Protein AF-A0A7C3QTB1-F1 (afdb_monomer_lite)

Sequence (104 aa):
MVDVSSCPQSSIIYDEVRGEYICTETGEVLEERLVDVGPEWRSFEVISDTGRVRGSEPVTSKVHDYGLSTTIDEHSYEGRKLNELNKFSRVLSREKKLVKALQL

Foldseek 3Di:
DPPPPPADPVQWDADPVFRFIARNVPRDTPDGDNDPPDQPQDDPDPPPPPSPRPDDDQFQPVWPVSNPQDQFDDPDPVSVVVNVVSVCVRDDPVCSVVVVVVVD

Secondary structure (DSSP, 8-state):
---TTS--GGGEEEETTTTEEEETTT--EEE--PPP-S-------TT-TT---S-PPPP-TTSTTTT-PPPPP-SSHHHHHHHHHHHTTSS-TTTHHHHHHHT-

Radius of gyration: 23.26 Å; chains: 1; bounding box: 44×32×61 Å

pLDDT: mean 78.66, std 13.1, range [40.5, 93.5]

Structure (mmCIF, N/CA/C/O backbone):
data_AF-A0A7C3QTB1-F1
#
_entry.id   AF-A0A7C3QTB1-F1
#
loop_
_atom_site.group_PDB
_atom_site.id
_atom_site.type_symbol
_atom_site.label_atom_id
_atom_site.label_alt_id
_atom_site.label_comp_id
_atom_site.label_asym_id
_atom_site.label_entity_id
_atom_site.label_seq_id
_atom_site.pdbx_PDB_ins_code
_atom_site.Cartn_x
_atom_site.Cartn_y
_atom_site.Cartn_z
_atom_site.occupancy
_atom_site.B_iso_or_e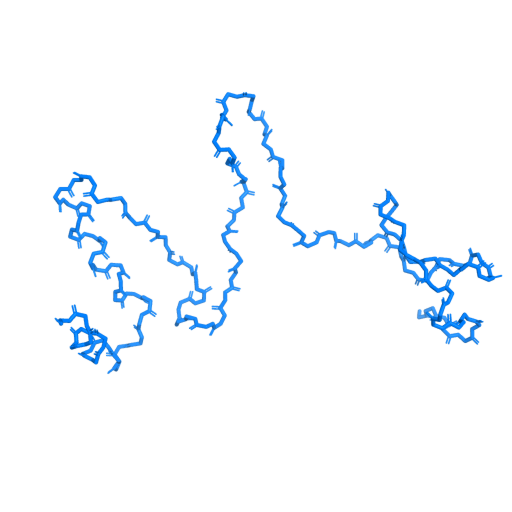quiv
_atom_site.auth_seq_id
_atom_site.auth_comp_id
_atom_site.auth_asym_id
_atom_site.auth_atom_id
_atom_site.pdbx_PDB_model_num
ATOM 1 N N . MET A 1 1 ? -4.251 2.723 29.825 1.00 40.50 1 MET A N 1
ATOM 2 C CA . MET A 1 1 ? -3.981 1.308 29.512 1.00 40.50 1 MET A CA 1
ATOM 3 C C . MET A 1 1 ? -5.250 0.590 29.915 1.00 40.50 1 MET A C 1
ATOM 5 O O . MET A 1 1 ? -5.507 0.527 31.105 1.00 40.50 1 MET A O 1
ATOM 9 N N . VAL A 1 2 ? -6.130 0.306 28.951 1.00 51.09 2 VAL A N 1
ATOM 10 C CA . VAL A 1 2 ? -7.459 -0.269 29.219 1.00 51.09 2 VAL A CA 1
ATOM 11 C C . VAL A 1 2 ? -7.246 -1.719 29.644 1.00 51.09 2 VAL A C 1
ATOM 13 O O . VAL A 1 2 ? -6.537 -2.463 28.964 1.00 51.09 2 VAL A O 1
ATOM 16 N N . ASP A 1 3 ? -7.767 -2.080 30.811 1.00 51.47 3 ASP A N 1
ATOM 17 C CA . ASP A 1 3 ? -7.576 -3.388 31.426 1.00 51.47 3 ASP A CA 1
ATOM 18 C C . ASP A 1 3 ? -8.367 -4.458 30.652 1.00 51.47 3 ASP A C 1
ATOM 20 O O . ASP A 1 3 ? -9.533 -4.721 30.932 1.00 51.47 3 ASP A O 1
ATOM 24 N N . VAL A 1 4 ? -7.711 -5.109 29.683 1.00 54.66 4 VAL A N 1
ATOM 25 C CA . VAL A 1 4 ? -8.204 -6.275 28.912 1.00 54.66 4 VAL A CA 1
ATOM 26 C C . VAL A 1 4 ? -8.309 -7.515 29.813 1.00 54.66 4 VAL A C 1
ATOM 28 O O . VAL A 1 4 ? -7.620 -8.512 29.619 1.00 54.66 4 VAL A O 1
ATOM 31 N N . SER A 1 5 ? -9.113 -7.451 30.872 1.00 59.53 5 SER A N 1
ATOM 32 C CA . SER A 1 5 ? -9.240 -8.554 31.837 1.00 59.53 5 SER A CA 1
ATOM 33 C C . SER A 1 5 ? -10.642 -9.155 31.931 1.00 59.53 5 SER A C 1
ATOM 35 O O . SER A 1 5 ? -10.789 -10.200 32.558 1.00 59.53 5 SER A O 1
ATOM 37 N N . SER A 1 6 ? -11.652 -8.565 31.277 1.00 72.19 6 SER A N 1
ATOM 38 C CA . SER A 1 6 ? -13.049 -9.010 31.423 1.00 72.19 6 SER A CA 1
ATOM 39 C C . SER A 1 6 ? -13.706 -9.544 30.141 1.00 72.19 6 SER A C 1
ATOM 41 O O . SER A 1 6 ? -14.598 -10.382 30.229 1.00 72.19 6 SER A O 1
ATOM 43 N N . CYS A 1 7 ? -13.278 -9.119 28.945 1.00 78.94 7 CYS A N 1
ATOM 44 C CA . CYS A 1 7 ? -13.960 -9.509 27.706 1.00 78.94 7 CYS A CA 1
ATOM 45 C C . CYS A 1 7 ? -13.296 -10.719 27.013 1.00 78.94 7 CYS A C 1
ATOM 47 O O . CYS A 1 7 ? -12.107 -10.645 26.682 1.00 78.94 7 CYS A O 1
ATOM 49 N N . PRO A 1 8 ? -14.021 -11.822 26.740 1.00 82.69 8 PRO A N 1
ATOM 50 C CA . PRO A 1 8 ? -13.495 -12.909 25.922 1.00 82.69 8 PRO A CA 1
ATOM 51 C C . PRO A 1 8 ? -13.343 -12.477 24.456 1.00 82.69 8 PRO A C 1
ATOM 53 O O . PRO A 1 8 ? -14.197 -11.802 23.894 1.00 82.69 8 PRO A O 1
ATOM 56 N N . GLN A 1 9 ? -12.272 -12.920 23.789 1.00 79.50 9 GLN A N 1
ATOM 57 C CA . GLN A 1 9 ? -11.980 -12.513 22.403 1.00 79.50 9 GLN A CA 1
ATOM 58 C C . GLN A 1 9 ? -13.098 -12.860 21.402 1.00 79.50 9 GLN A C 1
ATOM 60 O O . GLN A 1 9 ? -13.222 -12.206 20.373 1.00 79.50 9 GLN A O 1
ATOM 65 N N . SER A 1 10 ? -13.917 -13.874 21.696 1.00 85.75 10 SER A N 1
ATOM 66 C CA . SER A 1 10 ? -15.038 -14.305 20.851 1.00 85.75 10 SER A CA 1
ATOM 67 C C . SER A 1 10 ? -16.230 -13.350 20.849 1.00 85.75 10 SER A C 1
ATOM 69 O O . SER A 1 10 ? -17.086 -13.477 19.978 1.00 85.75 10 SER A O 1
ATOM 71 N N . SER A 1 11 ? -16.324 -12.445 21.825 1.00 87.06 11 SER A N 1
ATOM 72 C CA . SER A 1 11 ? -17.462 -11.535 21.986 1.00 87.06 11 SER A CA 1
ATOM 73 C C . SER A 1 11 ? -17.149 -10.097 21.558 1.00 87.06 11 SER A C 1
ATOM 75 O O . SER A 1 11 ? -17.994 -9.214 21.723 1.00 87.06 11 SER A O 1
ATOM 77 N N . ILE A 1 12 ? -15.969 -9.858 20.977 1.00 90.75 12 ILE A N 1
ATOM 78 C CA . ILE A 1 12 ? -15.551 -8.553 20.457 1.00 90.75 12 ILE A CA 1
ATOM 79 C C . ILE A 1 12 ? -16.116 -8.361 19.048 1.00 90.75 12 ILE A C 1
ATOM 81 O O . ILE A 1 12 ? -15.883 -9.181 18.160 1.00 90.75 12 ILE A O 1
ATOM 85 N N . ILE A 1 13 ? -16.827 -7.255 18.840 1.00 91.50 13 ILE A N 1
ATOM 86 C CA . ILE A 1 13 ? -17.347 -6.835 17.535 1.00 91.50 13 ILE A CA 1
ATOM 87 C C . ILE A 1 13 ? -16.762 -5.482 17.135 1.00 91.50 13 ILE A C 1
ATOM 89 O O . ILE A 1 13 ? -16.380 -4.684 17.990 1.00 91.50 13 ILE A O 1
ATOM 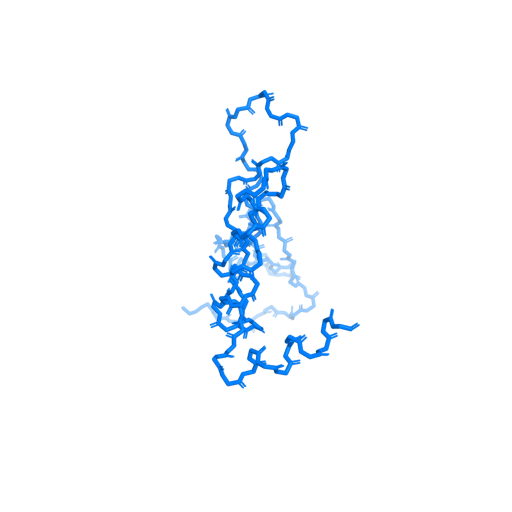93 N N . TYR A 1 14 ? -16.714 -5.226 15.831 1.00 90.50 14 TYR A N 1
ATOM 94 C CA . TYR A 1 14 ? -16.342 -3.931 15.273 1.00 90.50 14 TYR A CA 1
ATOM 95 C C . TYR A 1 14 ? -17.600 -3.177 14.832 1.00 90.50 14 TYR A C 1
ATOM 97 O O . TYR A 1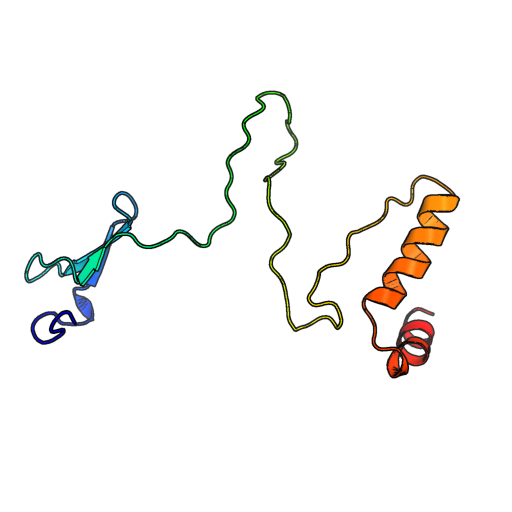 14 ? -18.376 -3.697 14.028 1.00 90.50 14 TYR A O 1
ATOM 105 N N . ASP A 1 15 ? -17.810 -1.974 15.364 1.00 89.25 15 ASP A N 1
ATOM 106 C CA . ASP A 1 15 ? -18.843 -1.046 14.898 1.00 89.25 15 ASP A CA 1
ATOM 107 C C . ASP A 1 15 ? -18.234 -0.110 13.844 1.00 89.25 15 ASP A C 1
ATOM 109 O O . ASP A 1 15 ? -17.513 0.835 14.170 1.00 89.25 15 ASP A O 1
ATOM 113 N N . GLU A 1 16 ? -18.536 -0.375 12.571 1.00 83.75 16 GLU A N 1
ATOM 114 C CA . GLU A 1 16 ? -18.053 0.409 11.426 1.00 83.75 16 GLU A CA 1
ATOM 115 C C . GLU A 1 16 ? -18.566 1.858 11.427 1.00 83.75 16 GLU A C 1
ATOM 117 O O . GLU A 1 16 ? -17.895 2.751 10.910 1.00 83.75 16 GLU A O 1
ATOM 122 N N . VAL A 1 17 ? -19.748 2.122 11.998 1.00 84.88 17 VAL A N 1
ATOM 123 C CA . VAL A 1 17 ? -20.367 3.459 11.966 1.00 84.88 17 VAL A CA 1
ATOM 124 C C . VAL A 1 17 ? -19.673 4.393 12.950 1.00 84.88 17 VAL A C 1
ATOM 126 O O . VAL A 1 17 ? -19.530 5.589 12.683 1.00 84.88 17 VAL A O 1
ATOM 129 N N . ARG A 1 18 ? -19.258 3.853 14.098 1.00 85.44 18 ARG A N 1
ATOM 130 C CA . ARG A 1 18 ? -18.574 4.608 15.156 1.00 85.44 18 ARG A CA 1
ATOM 131 C C . ARG A 1 18 ? -17.054 4.482 15.103 1.00 85.44 18 ARG A C 1
ATOM 133 O O . ARG A 1 18 ? -16.365 5.339 15.651 1.00 85.44 18 ARG A O 1
ATOM 140 N N . GLY A 1 19 ? -16.533 3.460 14.425 1.00 86.81 19 GLY A N 1
ATOM 141 C CA . GLY A 1 19 ? -15.108 3.145 14.410 1.00 86.81 19 GLY A CA 1
ATOM 142 C C . GLY A 1 19 ? -14.629 2.705 15.791 1.00 86.81 19 GLY A C 1
ATOM 143 O O . GLY A 1 19 ? -13.661 3.265 16.308 1.00 86.81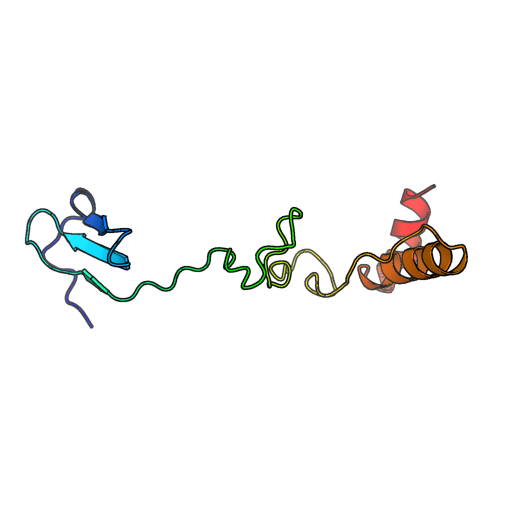 19 GLY A O 1
ATOM 144 N N . GLU A 1 20 ? -15.336 1.749 16.398 1.00 90.31 20 GLU A N 1
ATOM 145 C CA . GLU A 1 20 ? -15.123 1.284 17.777 1.00 90.31 20 GLU A CA 1
ATOM 146 C C . GLU A 1 20 ? -15.069 -0.252 17.845 1.00 90.31 20 GLU A C 1
ATOM 148 O O . GLU A 1 20 ? -15.812 -0.941 17.142 1.00 90.31 20 GLU A O 1
ATOM 153 N N . TYR A 1 21 ? -14.227 -0.800 18.727 1.00 90.31 21 TYR A N 1
ATOM 154 C CA . TYR A 1 21 ? -14.294 -2.209 19.130 1.00 90.31 21 TYR A CA 1
ATOM 155 C C . TYR A 1 21 ? -15.090 -2.340 20.425 1.00 90.31 21 TYR A C 1
ATOM 157 O O . TYR A 1 21 ? -14.719 -1.766 21.450 1.00 90.31 21 TYR A O 1
ATOM 165 N N . ILE A 1 22 ? -16.168 -3.123 20.389 1.00 89.94 22 ILE A N 1
ATOM 166 C CA . ILE A 1 22 ? -17.130 -3.244 21.488 1.00 89.94 22 ILE A CA 1
ATOM 167 C C . ILE A 1 22 ? -17.187 -4.694 21.968 1.00 89.94 22 ILE A C 1
ATOM 169 O O . ILE A 1 22 ? -17.280 -5.626 21.168 1.00 89.94 22 ILE A O 1
ATOM 173 N N . CYS A 1 23 ? -17.175 -4.890 23.284 1.00 90.50 23 CYS A N 1
ATOM 174 C CA . CYS A 1 23 ? -17.473 -6.178 23.897 1.00 90.50 23 CYS A CA 1
ATOM 175 C C . CYS A 1 23 ? -18.989 -6.394 23.987 1.00 90.50 23 CYS A C 1
ATOM 177 O O . CYS A 1 23 ? -19.686 -5.642 24.667 1.00 90.50 23 CYS A O 1
ATOM 179 N N . THR A 1 24 ? -19.520 -7.445 23.365 1.00 87.81 24 THR A N 1
ATOM 180 C CA . THR A 1 24 ? -20.968 -7.744 23.407 1.00 87.81 24 THR A CA 1
ATOM 181 C C . THR A 1 24 ? -21.447 -8.314 24.743 1.00 87.81 24 THR A C 1
ATOM 183 O O . THR A 1 24 ? -22.638 -8.243 25.036 1.00 87.81 24 THR A O 1
ATOM 186 N N . GLU A 1 25 ? -20.544 -8.846 25.571 1.00 86.12 25 GLU A N 1
ATOM 187 C CA . GLU A 1 25 ? -20.893 -9.412 26.881 1.00 86.12 25 GLU A CA 1
ATOM 188 C C . GLU A 1 25 ? -20.939 -8.363 27.996 1.00 86.12 25 GLU A C 1
ATOM 190 O O . GLU A 1 25 ? -21.838 -8.397 28.835 1.00 86.12 25 GLU A O 1
ATOM 195 N N . THR A 1 26 ? -19.991 -7.422 28.011 1.00 84.81 26 THR A N 1
ATOM 196 C CA . THR A 1 26 ? -19.899 -6.384 29.053 1.00 84.81 26 THR A CA 1
ATOM 197 C C . THR A 1 26 ? -20.443 -5.031 28.602 1.00 84.81 26 THR A C 1
ATOM 199 O O . THR A 1 26 ? -20.768 -4.196 29.445 1.00 84.81 26 THR A O 1
ATOM 202 N N . GLY A 1 27 ? -20.555 -4.799 27.289 1.00 84.62 27 GLY A N 1
ATOM 203 C CA . GLY A 1 27 ? -20.913 -3.501 26.710 1.00 84.62 27 GLY A CA 1
ATOM 204 C C . GLY A 1 27 ? -19.781 -2.468 26.739 1.00 84.62 27 GLY A C 1
ATOM 205 O O . GLY A 1 27 ? -20.022 -1.296 26.461 1.00 84.62 27 GLY A O 1
ATOM 206 N N . GLU A 1 28 ? -18.563 -2.876 27.098 1.00 87.56 28 GLU A N 1
ATOM 207 C CA . GLU A 1 28 ? -17.397 -1.997 27.176 1.00 87.56 28 GLU A CA 1
ATOM 208 C C . GLU A 1 28 ? -16.830 -1.680 25.784 1.00 87.56 28 GLU A C 1
ATOM 210 O O . GLU A 1 28 ? -16.735 -2.560 24.924 1.00 87.56 28 GLU A O 1
ATOM 215 N N . VAL A 1 29 ? -16.421 -0.424 25.583 1.00 88.75 29 VAL A N 1
ATOM 216 C CA . VAL A 1 29 ? -15.664 0.012 24.402 1.00 88.75 29 VAL A CA 1
ATOM 217 C C . VAL A 1 29 ? -14.181 -0.213 24.680 1.00 88.75 29 VAL A C 1
ATOM 219 O O . VAL A 1 29 ? -13.598 0.439 25.544 1.00 88.75 29 VAL A O 1
ATOM 222 N N . LEU A 1 30 ? -13.583 -1.158 23.958 1.00 87.62 30 LEU A N 1
ATOM 223 C CA . LEU A 1 30 ? -12.183 -1.555 24.128 1.00 87.62 30 LEU A CA 1
ATOM 224 C C . LEU A 1 30 ? -11.227 -0.567 23.456 1.00 87.62 30 LEU A C 1
ATOM 226 O O . LEU A 1 30 ? -10.147 -0.284 23.973 1.00 87.62 30 LEU A O 1
ATOM 230 N N . GLU A 1 31 ? -11.633 -0.049 22.300 1.00 86.56 31 GLU A N 1
ATOM 231 C CA . GLU A 1 31 ? -10.879 0.917 21.512 1.00 86.56 31 GLU A CA 1
ATOM 232 C C . GLU A 1 31 ? -11.858 1.815 20.750 1.00 86.56 31 GLU A C 1
ATOM 234 O O . GLU A 1 31 ? -12.818 1.328 20.152 1.00 86.56 31 GLU A O 1
ATOM 239 N N . GLU A 1 32 ? -11.617 3.125 20.790 1.00 85.81 32 GLU A N 1
ATOM 240 C CA . GLU A 1 32 ? -12.407 4.143 20.093 1.00 85.81 32 GLU A CA 1
ATOM 241 C C . GLU A 1 32 ? -11.544 4.912 19.089 1.00 85.81 32 GLU A C 1
ATOM 243 O O . GLU A 1 32 ? -10.318 4.956 19.213 1.00 85.81 32 GLU A O 1
ATOM 248 N N . ARG A 1 33 ? -12.194 5.586 18.131 1.00 82.69 33 ARG A N 1
ATOM 249 C CA . ARG A 1 33 ? -11.543 6.440 17.116 1.00 82.69 33 ARG A CA 1
ATOM 250 C C . ARG A 1 33 ? -10.552 5.677 16.243 1.00 82.69 33 ARG A C 1
ATOM 252 O O . ARG A 1 33 ? -9.462 6.180 15.948 1.00 82.69 33 ARG A O 1
ATOM 259 N N . LEU A 1 34 ? -10.934 4.480 15.809 1.00 83.19 34 LEU A N 1
ATOM 260 C CA . LEU A 1 34 ? -10.138 3.749 14.839 1.00 83.19 34 LEU A CA 1
ATOM 261 C C . LEU A 1 34 ? -9.994 4.568 13.555 1.00 83.19 34 LEU A C 1
ATOM 263 O O . LEU A 1 34 ? -10.970 5.024 12.961 1.00 83.19 34 LEU A O 1
ATOM 267 N N . VAL A 1 35 ? -8.740 4.780 13.161 1.00 79.06 35 VAL A N 1
ATOM 268 C CA . VAL A 1 35 ? -8.407 5.479 11.923 1.00 79.06 35 VAL A CA 1
ATOM 269 C C . VAL A 1 35 ? -8.662 4.523 10.767 1.00 79.06 35 VAL A C 1
ATOM 271 O O . VAL A 1 35 ? -8.051 3.456 10.701 1.00 79.06 35 VAL A O 1
ATOM 274 N N . ASP A 1 36 ? -9.537 4.920 9.846 1.00 74.69 36 ASP A N 1
ATOM 275 C CA . ASP A 1 36 ? -9.685 4.222 8.575 1.00 74.69 36 ASP A CA 1
ATOM 276 C C . ASP A 1 36 ? -8.401 4.406 7.749 1.00 74.69 36 ASP A C 1
ATOM 278 O O . ASP A 1 36 ? -8.010 5.521 7.402 1.00 74.69 36 ASP A O 1
ATOM 282 N N . VAL A 1 37 ? -7.710 3.297 7.487 1.00 72.88 37 VAL A N 1
ATOM 283 C CA . VAL A 1 37 ? -6.497 3.229 6.652 1.00 72.88 37 VAL A CA 1
ATOM 284 C C . VAL A 1 37 ? -6.818 2.938 5.182 1.00 72.88 37 VAL A C 1
ATOM 286 O O . VAL A 1 37 ? -5.904 2.780 4.367 1.00 72.88 37 VAL A O 1
ATOM 289 N N . GLY A 1 38 ? -8.102 2.841 4.833 1.00 70.44 38 GLY A N 1
ATOM 290 C CA . GLY A 1 38 ? -8.567 2.709 3.463 1.00 70.44 38 GLY A CA 1
ATOM 291 C C . GLY A 1 38 ? -8.277 3.951 2.607 1.00 70.44 38 GLY A C 1
ATOM 292 O O . GLY A 1 38 ? -8.012 5.041 3.117 1.00 70.44 38 GLY A O 1
ATOM 293 N N . PRO A 1 39 ? -8.301 3.809 1.271 1.00 66.25 39 PRO A N 1
ATOM 294 C CA . PRO A 1 39 ? -8.171 4.950 0.374 1.00 66.25 39 PRO A CA 1
ATOM 295 C C . PRO A 1 39 ? -9.338 5.924 0.585 1.00 66.25 39 PRO A C 1
ATOM 297 O O . PRO A 1 39 ? -10.500 5.536 0.480 1.00 66.25 39 PRO A O 1
ATOM 300 N N . GLU A 1 40 ? -9.046 7.205 0.829 1.00 64.31 40 GLU A N 1
ATOM 301 C CA . GLU A 1 40 ? -10.097 8.216 0.954 1.00 64.31 40 GLU A CA 1
ATOM 302 C C . GLU A 1 40 ? -10.820 8.408 -0.388 1.00 64.31 40 GLU A C 1
ATOM 304 O O . GLU A 1 40 ? -10.365 9.135 -1.271 1.00 64.31 40 GLU A O 1
ATOM 309 N N . TRP A 1 41 ? -12.003 7.816 -0.543 1.00 61.25 41 TRP A N 1
ATOM 310 C CA . TRP A 1 41 ? -12.829 7.967 -1.750 1.00 61.25 41 TRP A CA 1
ATOM 311 C C . TRP A 1 41 ? -13.463 9.362 -1.919 1.00 61.25 41 TRP A C 1
ATOM 313 O O . TRP A 1 41 ? -14.336 9.551 -2.767 1.00 61.25 41 TRP A O 1
ATOM 323 N N . ARG A 1 42 ? -13.044 10.372 -1.143 1.00 58.44 42 ARG A N 1
ATOM 324 C CA . ARG A 1 42 ? -13.575 11.736 -1.256 1.00 58.44 42 ARG A CA 1
ATOM 325 C C . ARG A 1 42 ? -13.066 12.426 -2.526 1.00 58.44 42 ARG A C 1
ATOM 327 O O . ARG A 1 42 ? -11.929 12.887 -2.596 1.00 58.44 42 ARG A O 1
ATOM 334 N N . SER A 1 43 ? -13.959 12.597 -3.499 1.00 59.19 43 SER A N 1
ATOM 335 C CA . SER A 1 43 ? -13.809 13.549 -4.604 1.00 59.19 43 SER A CA 1
ATOM 336 C C . SER A 1 43 ? -14.721 14.760 -4.375 1.00 59.19 43 SER A C 1
ATOM 338 O O . SER A 1 43 ? -15.939 14.621 -4.319 1.00 59.19 43 SER A O 1
ATOM 340 N N . PHE A 1 44 ? -14.147 15.961 -4.256 1.00 57.81 44 PHE A N 1
ATOM 341 C CA . PHE A 1 44 ? -14.915 17.207 -4.083 1.00 57.81 44 PHE A CA 1
ATOM 342 C C . PHE A 1 44 ? -15.494 17.763 -5.399 1.00 57.81 44 PHE A C 1
ATOM 344 O O . PHE A 1 44 ? -16.227 18.748 -5.379 1.00 57.81 44 PHE A O 1
ATOM 351 N N . GLU A 1 45 ? -15.179 17.148 -6.542 1.00 59.00 45 GLU A N 1
ATOM 352 C CA . GLU A 1 45 ? -15.642 17.572 -7.864 1.00 59.00 45 GLU A CA 1
ATOM 353 C C . GLU A 1 45 ? -16.643 16.564 -8.438 1.00 59.00 45 GLU A C 1
ATOM 355 O O . GLU A 1 45 ? -16.330 15.392 -8.620 1.00 59.00 45 GLU A O 1
ATOM 360 N N . VAL A 1 46 ? -17.845 17.042 -8.770 1.00 60.16 46 VAL A N 1
ATOM 361 C CA . VAL A 1 46 ? -18.958 16.244 -9.329 1.00 60.16 46 VAL A CA 1
ATOM 362 C C . VAL A 1 46 ? -18.692 15.809 -10.787 1.00 60.16 46 VAL A C 1
ATOM 364 O O . VAL A 1 46 ? -19.419 14.993 -11.337 1.00 60.16 46 VAL A O 1
ATOM 367 N N . ILE A 1 47 ? -17.648 16.348 -11.432 1.00 55.72 47 ILE A N 1
ATOM 368 C CA . ILE A 1 47 ? -17.425 16.257 -12.889 1.00 55.72 47 ILE A CA 1
ATOM 369 C C . ILE A 1 47 ? -16.455 15.129 -13.287 1.00 55.72 47 ILE A C 1
ATOM 371 O O . ILE A 1 47 ? -16.360 14.786 -14.465 1.00 55.72 47 ILE A O 1
ATOM 375 N N . SER A 1 48 ? -15.739 14.503 -12.350 1.00 48.41 48 SER A N 1
ATOM 376 C CA . SER A 1 48 ? -14.834 13.409 -12.713 1.00 48.41 48 SER A CA 1
ATOM 377 C C . SER A 1 48 ? -15.538 12.055 -12.656 1.00 48.41 48 SER A C 1
ATOM 379 O O . SER A 1 48 ? -15.461 11.354 -11.650 1.00 48.41 48 SER A O 1
ATOM 381 N N . ASP A 1 49 ? -16.126 11.640 -13.773 1.00 53.12 49 ASP A N 1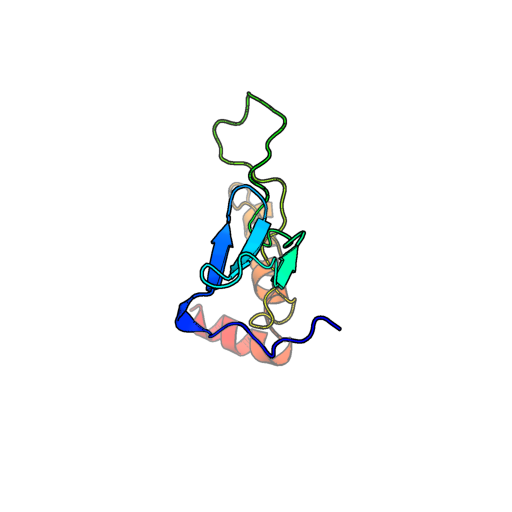
ATOM 382 C CA . ASP A 1 49 ? -16.611 10.274 -14.049 1.00 53.12 49 ASP A CA 1
ATOM 383 C C . ASP A 1 49 ? -15.470 9.218 -14.101 1.00 53.12 49 ASP A C 1
ATOM 385 O O . ASP A 1 49 ? -15.563 8.182 -14.747 1.00 53.12 49 ASP A O 1
ATOM 389 N N . THR A 1 50 ? -14.319 9.488 -13.470 1.00 52.06 50 THR A N 1
ATOM 390 C CA . THR A 1 50 ? -13.088 8.689 -13.607 1.00 52.06 50 THR A CA 1
ATOM 391 C C . THR A 1 50 ? -12.447 8.308 -12.277 1.00 52.06 50 THR A C 1
ATOM 393 O O . THR A 1 50 ? -11.226 8.177 -12.225 1.00 52.06 50 THR A O 1
ATOM 396 N N . GLY A 1 51 ? -13.222 8.173 -11.193 1.00 52.22 51 GLY A N 1
ATOM 397 C CA . GLY A 1 51 ? -12.738 7.543 -9.952 1.00 52.22 51 GLY A CA 1
ATOM 398 C C . GLY A 1 51 ? -11.421 8.123 -9.423 1.00 52.22 51 GLY A C 1
ATOM 399 O O . GLY A 1 51 ? -10.575 7.386 -8.920 1.00 52.22 51 GLY A O 1
ATOM 400 N N . ARG A 1 52 ? -11.206 9.436 -9.593 1.00 54.66 52 ARG A N 1
ATOM 401 C CA . ARG A 1 52 ? -9.988 10.123 -9.151 1.00 54.66 52 ARG A CA 1
ATOM 402 C C . ARG A 1 52 ? -10.029 10.280 -7.638 1.00 54.66 52 ARG A C 1
ATOM 404 O O . ARG A 1 52 ? -10.413 11.319 -7.109 1.00 54.66 52 ARG A O 1
ATOM 411 N N . VAL A 1 53 ? -9.626 9.215 -6.961 1.00 56.47 53 VAL A N 1
ATOM 412 C CA . VAL A 1 53 ? -9.252 9.227 -5.551 1.00 56.47 53 VAL A CA 1
ATOM 413 C C . VAL A 1 53 ? -8.095 10.213 -5.402 1.00 56.47 53 VAL A C 1
ATOM 415 O O . VAL A 1 53 ? -7.062 10.068 -6.059 1.00 56.47 53 VAL A O 1
ATOM 418 N N . ARG A 1 54 ? -8.261 11.251 -4.573 1.00 59.03 54 ARG A N 1
ATOM 419 C CA . ARG A 1 54 ? -7.125 12.073 -4.141 1.00 59.03 54 ARG A CA 1
ATOM 420 C C . ARG A 1 54 ? -6.313 11.242 -3.152 1.00 59.03 54 ARG A C 1
ATOM 422 O O . ARG A 1 54 ? -6.552 11.284 -1.956 1.00 59.03 54 ARG A O 1
ATOM 429 N N . GLY A 1 55 ? -5.359 10.485 -3.669 1.00 65.06 55 GLY A N 1
ATOM 430 C CA . GLY A 1 55 ? -4.423 9.707 -2.872 1.00 65.06 55 GLY A CA 1
ATOM 431 C C . GLY A 1 55 ? -3.225 9.306 -3.716 1.00 65.06 55 GLY A C 1
ATOM 432 O O . GLY A 1 55 ? -3.336 9.165 -4.935 1.00 65.06 55 GLY A O 1
ATOM 433 N N . SER A 1 56 ? -2.067 9.162 -3.081 1.00 67.25 56 SER A N 1
ATOM 434 C CA . SER A 1 56 ? -0.960 8.436 -3.695 1.00 67.25 56 SER A CA 1
ATOM 435 C C . SER A 1 56 ? -1.247 6.939 -3.636 1.00 67.25 56 SER A C 1
ATOM 437 O O . SER A 1 56 ? -1.984 6.469 -2.768 1.00 67.25 56 SER A O 1
ATOM 439 N N . GLU A 1 57 ? -0.621 6.173 -4.521 1.00 72.25 57 GLU A N 1
ATOM 440 C CA . GLU A 1 57 ? -0.521 4.730 -4.323 1.00 72.25 57 GLU A CA 1
ATOM 441 C C . GLU A 1 57 ? 0.161 4.441 -2.967 1.00 72.25 57 GLU A C 1
ATOM 443 O O . GLU A 1 57 ? 1.002 5.232 -2.516 1.00 72.25 57 GLU A O 1
ATOM 448 N N . PRO A 1 58 ? -0.207 3.349 -2.272 1.00 75.38 58 PRO A N 1
ATOM 449 C CA . PRO A 1 58 ? 0.452 2.973 -1.031 1.00 75.38 58 PRO A CA 1
ATOM 450 C C . PRO A 1 58 ? 1.927 2.665 -1.296 1.00 75.38 58 PRO A C 1
ATOM 452 O O . PRO A 1 58 ? 2.272 1.950 -2.239 1.00 75.38 58 PRO A O 1
ATOM 455 N N . VAL A 1 59 ? 2.805 3.177 -0.432 1.00 84.00 59 VAL A N 1
ATOM 456 C CA . VAL A 1 59 ? 4.240 2.891 -0.524 1.00 84.00 59 VAL A CA 1
ATOM 457 C C . VAL A 1 59 ? 4.499 1.400 -0.309 1.00 84.00 59 VAL A C 1
ATOM 459 O O . VAL A 1 59 ? 3.894 0.755 0.549 1.00 84.00 59 VAL A O 1
ATOM 462 N N . THR A 1 60 ? 5.415 0.831 -1.089 1.00 82.75 60 THR A N 1
ATOM 463 C CA . THR A 1 60 ? 5.746 -0.593 -1.023 1.00 82.75 60 THR A CA 1
ATOM 464 C C . THR A 1 60 ? 7.248 -0.825 -1.004 1.00 82.75 60 THR A C 1
ATOM 466 O O . THR A 1 60 ? 7.962 -0.475 -1.936 1.00 82.75 60 THR A O 1
ATOM 469 N N . SER A 1 61 ? 7.743 -1.520 0.019 1.00 86.06 61 SER A N 1
ATOM 470 C CA . SER A 1 61 ? 9.162 -1.896 0.131 1.00 86.06 61 SER A CA 1
ATOM 471 C C . SER A 1 61 ? 9.611 -2.942 -0.899 1.00 86.06 61 SER A C 1
ATOM 473 O O . SER A 1 61 ? 10.764 -3.362 -0.891 1.00 86.06 61 SER A O 1
ATOM 475 N N . LYS A 1 62 ? 8.702 -3.407 -1.769 1.00 84.00 62 LYS A N 1
ATOM 476 C CA . LYS A 1 62 ? 9.002 -4.362 -2.846 1.00 84.00 62 LYS A CA 1
ATOM 477 C C . LYS A 1 62 ? 9.765 -3.726 -4.009 1.00 84.00 62 LYS A C 1
ATOM 479 O O . LYS A 1 62 ? 10.334 -4.453 -4.817 1.00 84.00 62 LYS A O 1
ATOM 484 N N . VAL A 1 63 ? 9.762 -2.397 -4.109 1.00 82.75 63 VAL A N 1
ATOM 485 C CA . VAL A 1 63 ? 10.463 -1.641 -5.154 1.00 82.75 63 VAL A CA 1
ATOM 486 C C . VAL A 1 63 ? 11.548 -0.786 -4.505 1.00 82.75 63 VAL A C 1
ATOM 488 O O . VAL A 1 63 ? 11.388 -0.314 -3.382 1.00 82.75 63 VAL A O 1
ATOM 491 N N . HIS A 1 64 ? 12.658 -0.575 -5.214 1.00 83.50 64 HIS A N 1
ATOM 492 C CA . HIS A 1 64 ? 13.807 0.188 -4.717 1.00 83.50 64 HIS A CA 1
ATOM 493 C C . HIS A 1 64 ? 13.456 1.618 -4.271 1.00 83.50 64 HIS A C 1
ATOM 495 O O . HIS A 1 64 ? 14.041 2.139 -3.326 1.00 83.50 64 HIS A O 1
ATOM 501 N N . ASP A 1 65 ? 12.517 2.258 -4.963 1.00 83.00 65 ASP A N 1
ATOM 502 C CA . ASP A 1 65 ? 12.062 3.623 -4.704 1.00 83.00 65 ASP A CA 1
ATOM 503 C C . ASP A 1 65 ? 10.811 3.674 -3.813 1.00 83.00 65 ASP A C 1
ATOM 505 O O . ASP A 1 65 ? 10.141 4.701 -3.765 1.00 83.00 65 ASP A O 1
ATOM 509 N N . TYR A 1 66 ? 10.475 2.574 -3.133 1.00 86.06 66 TYR A N 1
ATOM 510 C CA . TYR A 1 66 ? 9.270 2.424 -2.315 1.00 86.06 66 TYR A CA 1
ATOM 511 C C . TYR A 1 66 ? 7.943 2.628 -3.069 1.00 86.06 66 TYR A C 1
ATOM 513 O O . TYR A 1 66 ? 6.911 2.854 -2.438 1.00 86.06 66 TYR A O 1
ATOM 521 N N . GLY A 1 67 ? 7.939 2.552 -4.404 1.00 83.94 67 GLY A N 1
ATOM 522 C CA . GLY A 1 67 ? 6.744 2.828 -5.208 1.00 83.94 67 GLY A CA 1
ATOM 523 C C . GLY A 1 67 ? 6.453 4.321 -5.388 1.00 83.94 67 GLY A C 1
ATOM 524 O O . GLY A 1 67 ? 5.338 4.687 -5.733 1.00 83.94 67 GLY A O 1
ATOM 525 N N . LEU A 1 68 ? 7.440 5.198 -5.175 1.00 84.75 68 LEU A N 1
ATOM 526 C CA . LEU A 1 68 ? 7.291 6.653 -5.341 1.00 84.75 68 LEU A CA 1
ATOM 527 C C . LEU A 1 68 ? 7.326 7.126 -6.807 1.00 84.75 68 LEU A C 1
ATOM 529 O O . LEU A 1 68 ? 7.244 8.325 -7.078 1.00 84.75 68 LEU A O 1
ATOM 533 N N . SER A 1 69 ? 7.487 6.216 -7.766 1.00 83.12 69 SER A N 1
ATOM 534 C CA . SER A 1 69 ? 7.533 6.536 -9.194 1.00 83.12 69 SER A CA 1
ATOM 535 C C . SER A 1 69 ? 6.160 6.475 -9.851 1.00 83.12 69 SER A C 1
ATOM 537 O O . SER A 1 69 ? 5.405 5.521 -9.688 1.00 83.12 69 SER A O 1
ATOM 539 N N . THR A 1 70 ? 5.882 7.453 -10.706 1.00 81.19 70 THR A N 1
ATOM 540 C CA . THR A 1 70 ? 4.639 7.545 -11.476 1.00 81.19 70 THR A CA 1
ATOM 541 C C . THR A 1 70 ? 4.783 6.937 -12.870 1.00 81.19 70 THR A C 1
ATOM 543 O O . THR A 1 70 ? 5.885 6.850 -13.415 1.00 81.19 70 THR A O 1
ATOM 546 N N . THR A 1 71 ? 3.667 6.522 -13.470 1.00 82.56 71 THR A N 1
ATOM 547 C CA . THR A 1 71 ? 3.617 6.111 -14.880 1.00 82.56 71 THR A CA 1
ATOM 548 C C . THR A 1 71 ? 3.573 7.333 -15.786 1.00 82.56 71 THR A C 1
ATOM 550 O O . THR A 1 71 ? 2.740 8.219 -15.593 1.00 82.56 71 THR A O 1
ATOM 553 N N . ILE A 1 72 ? 4.453 7.370 -16.785 1.00 88.38 72 ILE A N 1
ATOM 554 C CA . ILE A 1 72 ? 4.488 8.444 -17.778 1.00 88.38 72 ILE A CA 1
ATOM 555 C C . ILE A 1 72 ? 3.705 7.988 -19.004 1.00 88.38 72 ILE A C 1
ATOM 557 O O . ILE A 1 72 ? 3.895 6.873 -19.485 1.00 88.38 72 ILE A O 1
ATOM 561 N N . ASP A 1 73 ? 2.832 8.860 -19.491 1.00 88.25 73 ASP A N 1
ATOM 562 C CA . ASP A 1 73 ? 2.038 8.607 -20.684 1.00 88.25 73 ASP A CA 1
ATOM 563 C C . ASP A 1 73 ? 2.914 8.426 -21.940 1.00 88.25 73 ASP A C 1
ATOM 565 O O . ASP A 1 73 ? 3.903 9.134 -22.136 1.00 88.25 73 ASP A O 1
ATOM 569 N N . GLU A 1 74 ? 2.551 7.474 -22.801 1.00 90.69 74 GLU A N 1
ATOM 570 C CA . GLU A 1 74 ? 3.337 7.070 -23.978 1.00 90.69 74 GLU A CA 1
ATOM 571 C C . GLU A 1 74 ? 2.744 7.560 -25.315 1.00 90.69 74 GLU A C 1
ATOM 573 O O . GLU A 1 74 ? 3.197 7.143 -26.393 1.00 90.69 74 GLU A O 1
ATOM 578 N N . HIS A 1 75 ? 1.731 8.436 -25.289 1.00 90.81 75 HIS A N 1
ATOM 579 C CA . HIS A 1 75 ? 1.086 8.903 -26.519 1.00 90.81 75 HIS A CA 1
ATOM 580 C C . HIS A 1 75 ? 2.023 9.750 -27.393 1.00 90.81 75 HIS A C 1
ATOM 582 O O . HIS A 1 75 ? 1.908 9.727 -28.620 1.00 90.81 75 HIS A O 1
ATOM 588 N N . SER A 1 76 ? 2.984 10.454 -26.789 1.00 93.50 76 SER A N 1
ATOM 589 C CA . SER A 1 76 ? 4.000 11.230 -27.505 1.00 93.50 76 SER A CA 1
ATOM 590 C C . SER A 1 76 ? 5.329 10.475 -27.629 1.00 93.50 76 SER A C 1
ATOM 592 O O . SER A 1 76 ? 5.662 9.598 -26.830 1.00 93.50 76 SER A O 1
ATOM 594 N N . TYR A 1 77 ? 6.134 10.843 -28.632 1.00 91.31 77 TYR A N 1
ATOM 595 C CA . TYR A 1 77 ? 7.497 10.317 -28.786 1.00 91.31 77 TYR A CA 1
ATOM 596 C C . TYR A 1 77 ? 8.357 10.578 -27.539 1.00 91.31 77 TYR A C 1
ATOM 598 O O . TYR A 1 77 ? 9.077 9.694 -27.073 1.00 91.31 77 TYR A O 1
ATOM 606 N N . GLU A 1 78 ? 8.246 11.780 -26.971 1.00 92.19 78 GLU A N 1
ATOM 607 C CA . GLU A 1 78 ? 8.934 12.142 -25.732 1.00 92.19 78 GLU A CA 1
ATOM 608 C C . GLU A 1 78 ? 8.433 11.307 -24.552 1.00 92.19 78 GLU A C 1
ATOM 610 O O . GLU A 1 78 ? 9.246 10.819 -23.772 1.00 92.19 78 GLU A O 1
ATOM 615 N N . GLY A 1 79 ? 7.123 11.062 -24.472 1.00 91.50 79 GLY A N 1
ATOM 616 C CA . GLY A 1 79 ? 6.498 10.21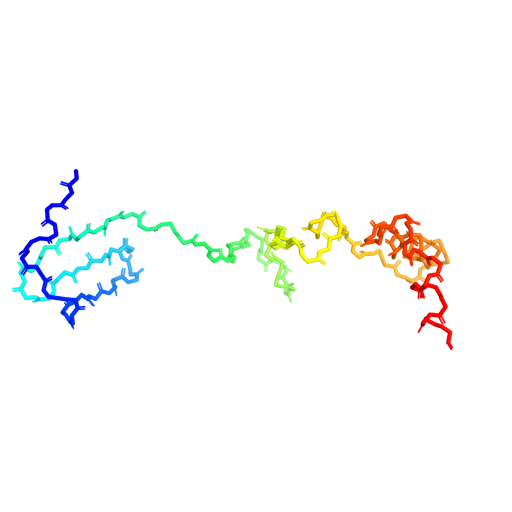9 -23.457 1.00 91.50 79 GLY A CA 1
ATOM 617 C C . GLY A 1 79 ? 7.052 8.796 -23.446 1.00 91.50 79 GLY A C 1
ATOM 618 O O . GLY A 1 79 ? 7.474 8.306 -22.400 1.00 91.50 79 GLY A O 1
ATOM 619 N N . ARG A 1 80 ? 7.193 8.172 -24.624 1.00 89.00 80 ARG A N 1
ATOM 620 C CA . ARG A 1 80 ? 7.824 6.842 -24.761 1.00 89.00 80 ARG A CA 1
ATOM 621 C C . ARG A 1 80 ? 9.255 6.831 -24.234 1.00 89.00 80 ARG A C 1
ATOM 623 O O . ARG A 1 80 ? 9.619 5.969 -23.436 1.00 89.00 80 ARG A O 1
ATOM 630 N N . LYS A 1 81 ? 10.058 7.821 -24.637 1.00 89.19 81 LYS A N 1
ATOM 631 C CA . LYS A 1 81 ? 11.449 7.956 -24.184 1.00 89.19 81 LYS A CA 1
ATOM 632 C C . LYS A 1 81 ? 11.530 8.154 -22.668 1.00 89.19 81 LYS A C 1
ATOM 634 O O . LYS A 1 81 ? 12.388 7.568 -22.012 1.00 89.19 81 LYS A O 1
ATOM 639 N N . LEU A 1 82 ? 10.651 8.979 -22.106 1.00 89.50 82 LEU A N 1
ATOM 640 C CA . LEU A 1 82 ? 10.605 9.239 -20.671 1.00 89.50 82 LEU A CA 1
ATOM 641 C C . LEU A 1 82 ? 10.142 8.009 -19.881 1.00 89.50 82 LEU A C 1
ATOM 643 O O . LEU A 1 82 ? 10.725 7.723 -18.834 1.00 89.50 82 LEU A O 1
ATOM 647 N N . ASN A 1 83 ? 9.169 7.244 -20.384 1.00 88.69 83 ASN A N 1
ATOM 648 C CA . ASN A 1 83 ? 8.712 6.029 -19.714 1.00 88.69 83 ASN A CA 1
ATOM 649 C C . ASN A 1 83 ? 9.799 4.941 -19.683 1.00 88.69 83 ASN A C 1
ATOM 651 O O . ASN A 1 83 ? 9.987 4.279 -18.663 1.00 88.69 83 ASN A O 1
ATOM 655 N N . GLU A 1 84 ? 10.586 4.796 -20.755 1.00 84.44 84 GLU A N 1
ATOM 656 C CA . GLU A 1 84 ? 11.752 3.901 -20.749 1.00 84.44 84 GLU A CA 1
ATOM 657 C C . GLU A 1 84 ? 12.780 4.281 -19.678 1.00 84.44 84 GLU A C 1
ATOM 659 O O . GLU A 1 84 ? 13.309 3.407 -18.991 1.00 84.44 84 GLU A O 1
ATOM 664 N N . LEU A 1 85 ? 13.047 5.576 -19.493 1.00 84.38 85 LEU A N 1
ATOM 665 C CA . LEU A 1 85 ? 13.959 6.045 -18.448 1.00 84.38 85 LEU A CA 1
ATOM 666 C C . LEU A 1 85 ? 13.383 5.816 -17.043 1.00 84.38 85 LEU A C 1
ATOM 668 O O . LEU A 1 85 ? 14.121 5.406 -16.143 1.00 84.38 85 LEU A O 1
ATOM 672 N N . ASN A 1 86 ? 12.075 6.023 -16.869 1.00 85.75 86 ASN A N 1
ATOM 673 C CA . ASN A 1 86 ? 11.361 5.800 -15.610 1.00 85.75 86 ASN A CA 1
ATOM 674 C C . ASN A 1 86 ? 11.397 4.317 -15.182 1.00 85.75 86 ASN A C 1
ATOM 676 O O . ASN A 1 86 ? 11.659 4.017 -14.021 1.00 85.75 86 ASN A O 1
ATOM 680 N N . LYS A 1 87 ? 11.303 3.355 -16.114 1.00 82.38 87 LYS A N 1
ATOM 681 C CA . LYS A 1 87 ? 11.444 1.914 -15.788 1.00 82.38 87 LYS A CA 1
ATOM 682 C C . LYS A 1 87 ? 12.734 1.595 -15.028 1.00 82.38 87 LYS A C 1
ATOM 684 O O . LYS A 1 87 ? 12.732 0.755 -14.131 1.00 82.38 87 LYS A O 1
ATOM 689 N N . PHE A 1 88 ? 13.831 2.281 -15.343 1.00 83.25 88 PHE A N 1
ATOM 690 C CA . PHE A 1 88 ? 15.110 2.070 -14.667 1.00 83.25 88 PHE A CA 1
ATOM 691 C C . PHE A 1 88 ? 15.254 2.832 -13.342 1.00 83.25 88 PHE A C 1
ATOM 693 O O . PHE A 1 88 ? 16.230 2.575 -12.634 1.00 83.25 88 PHE A O 1
ATOM 700 N N . SER A 1 89 ? 14.348 3.748 -12.977 1.00 82.56 89 SER A N 1
ATOM 701 C CA . SER A 1 89 ? 14.354 4.369 -11.638 1.00 82.56 89 SER A CA 1
ATOM 702 C C . SER A 1 89 ? 13.852 3.403 -10.561 1.00 82.56 89 SER A C 1
ATOM 704 O O . SER A 1 89 ? 14.338 3.442 -9.433 1.00 82.56 89 SER A O 1
ATOM 706 N N . ARG A 1 90 ? 12.962 2.477 -10.941 1.00 82.00 90 ARG A N 1
ATOM 707 C CA . ARG A 1 90 ? 12.407 1.412 -10.084 1.00 82.00 90 ARG A CA 1
ATOM 708 C C . ARG A 1 90 ? 13.385 0.267 -9.790 1.00 82.00 90 ARG A C 1
ATOM 710 O O . ARG A 1 90 ? 13.081 -0.614 -8.991 1.00 82.00 90 ARG A O 1
ATOM 717 N N . VAL A 1 91 ? 14.552 0.259 -10.438 1.00 86.62 91 VAL A N 1
ATOM 718 C CA . VAL A 1 91 ? 15.522 -0.844 -10.403 1.00 86.62 91 VAL A CA 1
ATOM 719 C C . VAL A 1 91 ? 16.834 -0.380 -9.779 1.00 86.62 91 VAL A C 1
ATOM 721 O O . VAL A 1 91 ? 17.374 0.674 -10.134 1.00 86.62 91 VAL A O 1
ATOM 724 N N . LEU A 1 92 ? 17.402 -1.209 -8.902 1.00 86.50 92 LEU A N 1
ATOM 725 C CA . LEU A 1 92 ? 18.735 -0.990 -8.347 1.00 86.50 92 LEU A CA 1
ATOM 726 C C . LEU A 1 92 ? 19.778 -0.851 -9.461 1.00 86.50 92 LEU A C 1
ATOM 728 O O . LEU A 1 92 ? 19.796 -1.617 -10.423 1.00 86.50 92 LEU A O 1
ATOM 732 N N . SER A 1 93 ? 20.733 0.067 -9.301 1.00 87.50 93 SER A N 1
ATOM 733 C CA . SER A 1 93 ? 21.786 0.314 -10.302 1.00 87.50 93 SER A CA 1
ATOM 734 C C . SER A 1 93 ? 22.543 -0.946 -10.744 1.00 87.50 93 SER A C 1
ATOM 736 O O . SER A 1 93 ? 22.940 -1.041 -11.904 1.00 87.50 93 SER A O 1
ATOM 738 N N . ARG A 1 94 ? 22.712 -1.925 -9.845 1.00 89.12 94 ARG A N 1
ATOM 739 C CA . ARG A 1 94 ? 23.387 -3.206 -10.125 1.00 89.12 94 ARG A CA 1
ATOM 740 C C . ARG A 1 94 ? 22.548 -4.154 -10.991 1.00 89.12 94 ARG A C 1
ATOM 742 O O . ARG A 1 94 ? 23.110 -4.951 -11.732 1.00 89.12 94 ARG A O 1
ATOM 749 N N . GLU A 1 95 ? 21.228 -4.031 -10.943 1.00 88.75 95 GLU A N 1
ATOM 750 C CA . GLU A 1 95 ? 20.278 -4.950 -11.578 1.00 88.75 95 GLU A CA 1
ATOM 751 C C . GLU A 1 95 ? 19.773 -4.439 -12.933 1.00 88.75 95 GLU A C 1
ATOM 753 O O . GLU A 1 95 ? 19.219 -5.209 -13.714 1.00 88.75 95 GLU A O 1
ATOM 758 N N . LYS A 1 96 ? 20.033 -3.169 -13.281 1.00 86.75 96 LYS A N 1
ATOM 759 C CA . LYS A 1 96 ? 19.585 -2.554 -14.549 1.00 86.75 96 LYS A CA 1
ATOM 760 C C . LYS A 1 96 ? 19.965 -3.362 -15.791 1.00 86.75 96 LYS A C 1
ATOM 762 O O . LYS A 1 96 ? 19.172 -3.467 -16.720 1.00 86.75 96 LYS A O 1
ATOM 767 N N . LYS A 1 97 ? 21.172 -3.942 -15.815 1.00 88.38 97 LYS A N 1
ATOM 768 C CA . LYS A 1 97 ? 21.639 -4.776 -16.938 1.00 88.38 97 LYS A CA 1
ATOM 769 C C . LYS A 1 97 ? 20.857 -6.085 -17.048 1.00 88.38 97 LYS A C 1
ATOM 771 O O . LYS A 1 97 ? 20.536 -6.494 -18.156 1.00 88.38 97 LYS A O 1
ATOM 776 N N . LEU A 1 98 ? 20.550 -6.709 -15.911 1.00 88.38 98 LEU A N 1
ATOM 777 C CA . LEU A 1 98 ? 19.800 -7.961 -15.842 1.00 88.38 98 LEU A CA 1
ATOM 778 C C . LEU A 1 98 ? 18.339 -7.740 -16.244 1.00 88.38 98 LEU A C 1
ATOM 780 O O . LEU A 1 98 ? 17.839 -8.452 -17.106 1.00 88.38 98 LEU A O 1
ATOM 784 N N . VAL A 1 99 ? 17.695 -6.696 -15.717 1.00 86.06 99 VAL A N 1
ATOM 785 C CA . VAL A 1 99 ? 16.319 -6.335 -16.100 1.00 86.06 99 VAL A CA 1
ATOM 786 C C . VAL A 1 99 ? 16.225 -6.023 -17.596 1.00 86.06 99 VAL A C 1
ATOM 788 O O . VAL A 1 99 ? 15.318 -6.513 -18.260 1.00 86.06 99 VAL A O 1
ATOM 791 N N . LYS A 1 100 ? 17.197 -5.287 -18.155 1.00 86.38 100 LYS A N 1
ATOM 792 C CA . LYS A 1 100 ? 17.245 -5.005 -19.598 1.00 86.38 100 LYS A CA 1
ATOM 793 C C . LYS A 1 100 ? 17.412 -6.272 -20.447 1.00 86.38 100 LYS A C 1
ATOM 795 O O . LYS A 1 100 ? 16.866 -6.332 -21.539 1.00 86.38 100 LYS A O 1
ATOM 800 N N . ALA A 1 101 ? 18.162 -7.261 -19.961 1.00 88.00 101 ALA A N 1
ATOM 801 C CA . ALA A 1 101 ? 18.365 -8.529 -20.660 1.00 88.00 101 ALA A CA 1
ATOM 802 C C . ALA A 1 101 ? 17.130 -9.446 -20.617 1.00 88.00 101 ALA A C 1
ATOM 804 O O . ALA A 1 101 ? 16.934 -10.214 -21.546 1.00 88.00 101 ALA A O 1
ATOM 805 N N . LEU A 1 102 ? 16.308 -9.356 -19.565 1.00 87.75 102 LEU A N 1
ATOM 806 C CA . LEU A 1 102 ? 15.059 -10.119 -19.412 1.00 87.75 102 LEU A CA 1
ATOM 807 C C . LEU A 1 102 ? 13.863 -9.510 -20.164 1.00 87.75 102 LEU A C 1
ATOM 809 O O . LEU A 1 102 ? 12.830 -10.158 -20.290 1.00 87.75 102 LEU A O 1
ATOM 813 N N . GLN A 1 103 ? 13.975 -8.253 -20.600 1.00 74.81 103 GLN A N 1
ATOM 814 C CA . GLN A 1 103 ? 12.949 -7.538 -21.371 1.00 74.81 103 GLN A CA 1
ATOM 815 C C . GLN A 1 103 ? 13.105 -7.692 -22.898 1.00 74.81 103 GLN A C 1
ATOM 817 O O . GLN A 1 103 ? 12.304 -7.114 -23.633 1.00 74.81 103 GLN A O 1
ATOM 822 N N . LEU A 1 104 ? 14.128 -8.424 -23.359 1.00 52.44 104 LEU A N 1
ATOM 823 C CA . LEU A 1 104 ? 14.328 -8.859 -24.750 1.00 52.44 104 LEU A CA 1
ATOM 824 C C . LEU A 1 104 ? 13.737 -10.256 -24.956 1.00 52.44 104 LEU A C 1
ATOM 826 O O . LEU A 1 104 ? 13.198 -10.486 -26.059 1.00 52.44 104 LEU A O 1
#